Protein AF-A0A1R3GBE2-F1 (afdb_monomer)

Radius of gyration: 12.45 Å; Cα contacts (8 Å, |Δi|>4): 70; chains: 1; bounding box: 26×30×32 Å

Secondary structure (DSSP, 8-state):
---HHHHHHHHHHHHHHHTT-S-HHHHHHHHHHHT---HHHHHHHHHHHHT-HHHHHHTTTHHHHHHHHHHHHHHHTT-TTTT-

Nearest PDB structures (foldseek):
  7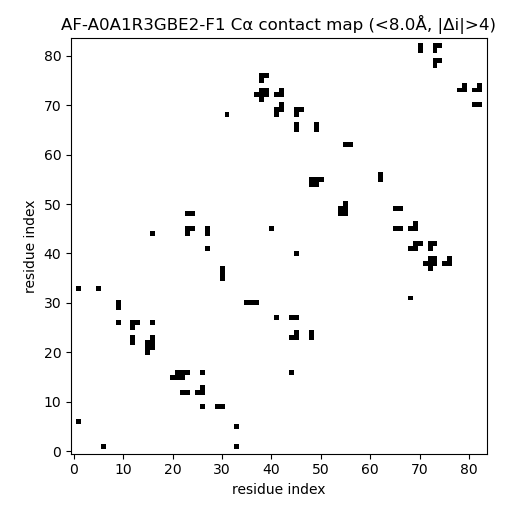udo-assembly1_A  TM=3.481E-01  e=1.755E+00  synthetic construct

InterPro domains:
  IPR039856 ER membrane protein complex subunit 2-like [PTHR12760] (1-84)

Mean predicted aligned error: 3.37 Å

pLDDT: mean 93.14, std 6.7, range [59.09, 97.56]

Sequence (84 aa):
MVSKTDETQLNRLENQVDNGGGGAWEYLCLVQKLKVRRSEKVLKHGLSILNDPKKRSALGHEEWTLYEQVAIAAMDCQCLDVAK

Foldseek 3Di:
DQDPVLVVVLVVLLVCVVVVNDCLVVNLVSCVVRVHDPLVSLLVSLCVQVVDPVSLVVCPVCNVVSLVSNLVSCVVVVVVVSND

Organism: Corchorus capsularis (NCBI:txid210143)

Solvent-accessible surface area (backbone atoms only — not comparable to full-atom values): 4742 Å² total; per-residue (Å²): 132,84,48,75,66,55,52,50,52,49,54,51,39,50,53,33,36,75,72,68,64,50,62,54,65,63,39,51,53,47,37,60,74,65,70,55,93,49,35,71,60,43,28,56,53,42,47,60,34,66,75,30,66,68,59,32,64,70,46,57,81,51,40,59,58,47,51,53,53,27,35,55,16,18,58,75,68,69,39,57,84,77,55,110

Structure (mmCIF, N/CA/C/O backbone):
data_AF-A0A1R3GBE2-F1
#
_entry.id   AF-A0A1R3GBE2-F1
#
loop_
_atom_site.group_PDB
_atom_site.id
_atom_site.type_symbol
_atom_site.label_atom_id
_atom_site.label_alt_id
_atom_site.label_comp_id
_atom_site.label_asym_id
_atom_site.label_entity_id
_atom_site.label_seq_id
_atom_site.pdbx_PDB_ins_code
_atom_site.Cartn_x
_atom_site.Cartn_y
_atom_site.Cartn_z
_atom_site.occupancy
_atom_site.B_iso_or_equiv
_atom_site.auth_seq_id
_atom_site.auth_comp_id
_atom_site.auth_asym_id
_atom_site.auth_atom_id
_atom_site.pdbx_PDB_model_num
ATOM 1 N N . MET A 1 1 ? -3.120 6.780 19.786 1.00 72.00 1 MET A N 1
ATOM 2 C CA . MET A 1 1 ? -4.544 6.856 19.400 1.00 72.00 1 MET A CA 1
ATOM 3 C C . MET A 1 1 ? -4.596 7.639 18.101 1.00 72.00 1 MET A C 1
ATOM 5 O O . MET A 1 1 ? -3.951 8.678 18.049 1.00 72.00 1 MET A O 1
ATOM 9 N N . VAL A 1 2 ? -5.241 7.119 17.056 1.00 80.88 2 VAL A N 1
ATOM 10 C CA . VAL A 1 2 ? -5.401 7.847 15.784 1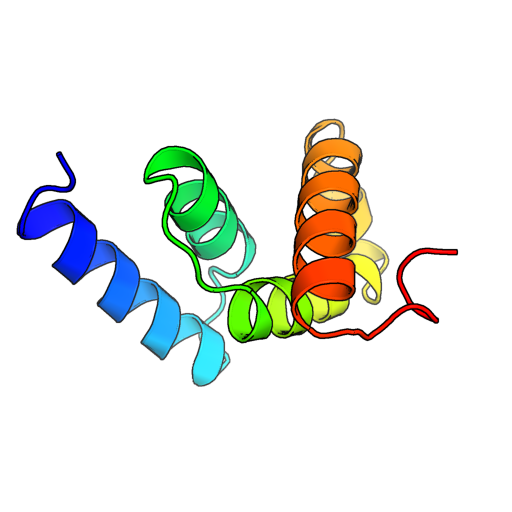.00 80.88 2 VAL A CA 1
ATOM 11 C C . VAL A 1 2 ? -6.356 9.017 16.033 1.00 80.88 2 VAL A C 1
ATOM 13 O O . VAL A 1 2 ? -7.381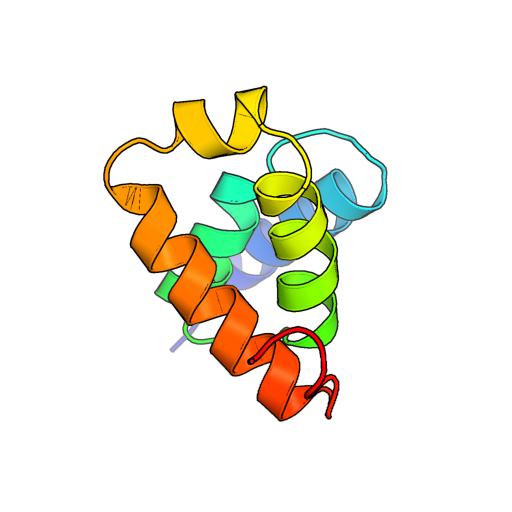 8.830 16.691 1.00 80.88 2 VAL A O 1
ATOM 16 N N . SER A 1 3 ? -6.005 10.231 15.602 1.00 89.81 3 SER A N 1
ATOM 17 C CA . SER A 1 3 ? -6.896 11.384 15.766 1.00 89.81 3 SER A CA 1
ATOM 18 C C . SER A 1 3 ? -7.969 11.413 14.671 1.00 89.81 3 SER A C 1
ATOM 20 O O . SER A 1 3 ? -7.783 10.868 13.584 1.00 89.81 3 SER A O 1
ATOM 22 N N . LYS A 1 4 ? -9.087 12.112 14.912 1.00 89.44 4 LYS A N 1
ATOM 23 C CA . LYS A 1 4 ? -10.126 12.321 13.881 1.00 89.44 4 LYS A CA 1
ATOM 24 C C . LYS A 1 4 ? -9.568 12.990 12.619 1.00 89.44 4 LYS A C 1
ATOM 26 O O . LYS A 1 4 ? -10.021 12.708 11.511 1.00 89.44 4 LYS A O 1
ATOM 31 N N . THR A 1 5 ? -8.587 13.875 12.784 1.00 91.38 5 THR A N 1
ATOM 32 C CA . THR A 1 5 ? -7.907 14.544 11.671 1.00 91.38 5 THR A CA 1
ATOM 33 C C . THR A 1 5 ? -7.078 13.552 10.860 1.00 91.38 5 THR A C 1
ATOM 35 O O . THR A 1 5 ? -7.163 13.566 9.633 1.00 91.38 5 THR A O 1
ATOM 38 N N . ASP A 1 6 ? -6.356 12.649 11.531 1.00 91.81 6 ASP A N 1
ATOM 39 C CA . ASP A 1 6 ? -5.568 11.598 10.876 1.00 91.81 6 ASP A CA 1
ATOM 40 C C . ASP A 1 6 ? -6.461 10.645 10.071 1.00 91.81 6 ASP A C 1
ATOM 42 O O . ASP A 1 6 ? -6.159 10.352 8.916 1.00 91.81 6 ASP A O 1
ATOM 46 N N . GLU A 1 7 ? -7.594 10.205 10.635 1.00 91.56 7 GLU A N 1
ATOM 47 C CA . GLU A 1 7 ? -8.562 9.356 9.921 1.00 91.56 7 GLU A CA 1
ATOM 48 C C . GLU A 1 7 ? -9.158 10.068 8.705 1.00 91.56 7 GLU A C 1
ATOM 50 O O . GLU A 1 7 ? -9.293 9.477 7.635 1.00 91.56 7 GLU A O 1
ATOM 55 N N . THR A 1 8 ? -9.489 11.354 8.843 1.00 94.94 8 THR A N 1
ATOM 56 C CA . THR A 1 8 ? -10.045 12.150 7.741 1.00 94.94 8 THR A CA 1
ATOM 57 C C . THR A 1 8 ? -9.032 12.299 6.607 1.00 94.94 8 THR A C 1
ATOM 59 O O . THR A 1 8 ? -9.379 12.117 5.438 1.00 94.94 8 THR A O 1
ATOM 62 N N . GLN A 1 9 ? -7.772 12.597 6.938 1.00 95.12 9 GLN A N 1
ATOM 63 C CA . GLN A 1 9 ? -6.691 12.686 5.959 1.00 95.12 9 GLN A CA 1
ATOM 64 C C . GLN A 1 9 ? -6.446 11.336 5.280 1.00 95.12 9 GLN A C 1
ATOM 66 O O . GLN A 1 9 ? -6.324 11.284 4.056 1.00 95.12 9 GLN A O 1
ATOM 71 N N . LEU A 1 10 ? -6.417 10.252 6.056 1.00 96.19 10 LEU A N 1
ATOM 72 C CA . LEU A 1 10 ? -6.221 8.905 5.539 1.00 96.19 10 LEU A CA 1
ATOM 73 C C . LEU A 1 10 ? -7.328 8.513 4.560 1.00 96.19 10 LEU A C 1
ATOM 75 O O . LEU A 1 10 ? -7.026 8.101 3.445 1.00 96.19 10 LEU A O 1
ATOM 79 N N . ASN A 1 11 ? -8.595 8.695 4.935 1.00 96.00 11 ASN A N 1
ATOM 80 C CA . ASN A 1 11 ? -9.734 8.365 4.076 1.00 96.00 11 ASN A CA 1
ATOM 81 C C . ASN A 1 11 ? -9.762 9.228 2.805 1.00 96.00 11 ASN A C 1
ATOM 83 O O . ASN A 1 11 ? -10.129 8.751 1.732 1.00 96.00 11 ASN A O 1
ATOM 87 N N . ARG A 1 12 ? -9.355 10.502 2.894 1.00 96.56 12 ARG A N 1
ATOM 88 C CA . ARG A 1 12 ? -9.222 11.375 1.720 1.00 96.56 12 ARG A CA 1
ATOM 89 C C . ARG A 1 12 ? -8.154 10.858 0.754 1.00 96.56 12 ARG A C 1
ATOM 91 O O . ARG A 1 12 ? -8.424 10.794 -0.443 1.00 96.56 12 ARG A O 1
ATOM 98 N N . LEU A 1 13 ? -6.974 10.504 1.265 1.00 96.50 13 LEU A N 1
ATOM 99 C CA . LEU A 1 13 ? -5.894 9.939 0.454 1.00 96.50 13 LEU A CA 1
ATOM 100 C C . LEU A 1 13 ? -6.293 8.586 -0.138 1.00 96.50 13 LEU A C 1
ATOM 102 O O . LEU A 1 13 ? -6.071 8.364 -1.321 1.00 96.50 13 LEU A O 1
ATOM 106 N N . GLU A 1 14 ? -6.950 7.723 0.637 1.00 96.94 14 GLU A N 1
ATOM 107 C CA . GLU A 1 14 ? -7.446 6.427 0.163 1.00 96.94 14 GLU A CA 1
ATOM 108 C C . GLU A 1 14 ? -8.370 6.595 -1.049 1.00 96.94 14 GLU A C 1
ATOM 110 O O . GLU A 1 14 ? -8.119 6.016 -2.105 1.00 96.94 14 GLU A O 1
ATOM 115 N N . ASN A 1 15 ? -9.371 7.475 -0.935 1.00 96.75 15 ASN A N 1
ATOM 116 C CA . ASN A 1 15 ? -10.284 7.789 -2.033 1.00 96.75 15 ASN A CA 1
ATOM 117 C C . ASN A 1 15 ? -9.549 8.372 -3.245 1.00 96.75 15 ASN A C 1
ATOM 119 O O . ASN A 1 15 ? -9.856 8.022 -4.381 1.00 96.75 15 ASN A O 1
ATOM 123 N N . GLN A 1 16 ? -8.585 9.268 -3.034 1.00 95.81 16 GLN A N 1
ATOM 124 C CA . GLN A 1 16 ? -7.812 9.858 -4.126 1.00 95.81 16 GLN A CA 1
ATOM 125 C C . GLN A 1 16 ? -7.028 8.788 -4.897 1.00 95.81 16 GLN A C 1
ATOM 127 O O . GLN A 1 16 ? -7.113 8.738 -6.125 1.00 95.81 16 GLN A O 1
ATOM 132 N N . VAL A 1 17 ? -6.314 7.913 -4.188 1.00 96.31 17 VAL A N 1
ATOM 133 C CA . VAL A 1 17 ? -5.500 6.854 -4.796 1.00 96.31 17 VAL A CA 1
ATOM 134 C C . VAL A 1 17 ? -6.386 5.817 -5.490 1.00 96.31 17 VAL A C 1
ATOM 136 O O . VAL A 1 17 ? -6.083 5.407 -6.610 1.00 96.31 17 VAL A O 1
ATOM 139 N N . ASP A 1 18 ? -7.519 5.440 -4.891 1.00 96.12 18 ASP A N 1
ATOM 140 C CA . ASP A 1 18 ? -8.472 4.503 -5.501 1.00 96.12 18 ASP A CA 1
ATOM 141 C C . ASP A 1 18 ? -9.072 5.016 -6.816 1.00 96.12 18 ASP A C 1
ATOM 143 O O . ASP A 1 18 ? -9.345 4.213 -7.709 1.00 96.12 18 ASP A O 1
ATOM 147 N N . ASN A 1 19 ? -9.223 6.335 -6.954 1.00 95.75 19 ASN A N 1
ATOM 148 C CA . ASN A 1 19 ? -9.701 6.990 -8.173 1.00 95.75 19 ASN A CA 1
ATOM 149 C C . ASN A 1 19 ? -8.564 7.378 -9.144 1.00 95.75 19 ASN A C 1
ATOM 151 O O . ASN A 1 19 ? -8.800 8.101 -10.110 1.00 95.75 19 ASN A O 1
ATOM 155 N N . GLY A 1 20 ? -7.326 6.925 -8.906 1.00 90.38 20 GLY A 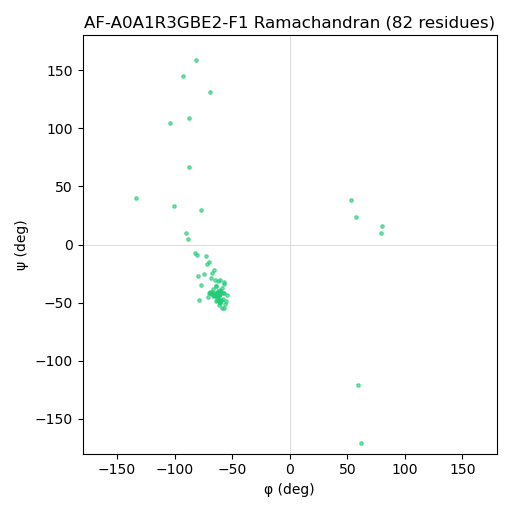N 1
ATOM 156 C CA . GLY A 1 20 ? -6.175 7.173 -9.785 1.00 90.38 20 GLY A CA 1
ATOM 157 C C . GLY A 1 20 ? -5.531 8.557 -9.639 1.00 90.38 20 GLY A C 1
ATOM 158 O O . GLY A 1 20 ? -4.661 8.919 -10.430 1.00 90.38 20 GLY A O 1
ATOM 159 N N . GLY A 1 21 ? -5.912 9.328 -8.620 1.00 83.81 21 GLY A N 1
ATOM 160 C CA . GLY A 1 21 ? -5.478 10.706 -8.378 1.00 83.81 21 GLY A CA 1
ATOM 161 C C . GLY A 1 21 ? -4.072 10.868 -7.790 1.00 83.81 21 GLY A C 1
ATOM 162 O O . GLY A 1 21 ? -3.844 11.826 -7.059 1.00 83.81 21 GLY A O 1
ATOM 163 N N . GLY A 1 22 ? -3.130 9.963 -8.068 1.00 90.81 22 GLY A N 1
ATOM 164 C CA . GLY A 1 22 ? -1.770 10.005 -7.509 1.00 90.81 22 GLY A CA 1
ATOM 165 C C . GLY A 1 22 ? -1.725 9.898 -5.976 1.00 90.81 22 GLY A C 1
ATOM 166 O O . GLY A 1 22 ? -2.730 9.607 -5.336 1.00 90.81 22 GLY A O 1
ATOM 167 N N . GLY A 1 23 ? -0.551 10.119 -5.377 1.00 93.38 23 GLY A N 1
ATOM 168 C CA . GLY A 1 23 ? -0.402 10.132 -3.914 1.00 93.38 23 GLY A CA 1
ATOM 169 C C . GLY A 1 23 ? -0.300 8.751 -3.248 1.00 93.38 23 GLY A C 1
ATOM 170 O O . GLY A 1 23 ? -0.536 8.616 -2.048 1.00 93.38 23 GLY A O 1
ATOM 171 N N . ALA A 1 24 ? -0.034 7.697 -4.030 1.00 95.81 24 ALA A N 1
ATOM 172 C CA . ALA A 1 24 ? -0.063 6.321 -3.539 1.00 95.81 24 ALA A CA 1
ATOM 173 C C . ALA A 1 24 ? 0.986 6.073 -2.447 1.00 95.81 24 ALA A C 1
ATOM 175 O O . ALA A 1 24 ? 0.678 5.430 -1.448 1.00 95.81 24 ALA A O 1
ATOM 176 N N . TRP A 1 25 ? 2.198 6.614 -2.596 1.00 95.75 25 TRP A N 1
ATOM 177 C CA . TRP A 1 25 ? 3.244 6.447 -1.588 1.00 95.75 25 TRP A CA 1
ATOM 178 C C . TRP A 1 25 ? 2.911 7.209 -0.299 1.00 95.75 25 TRP A C 1
ATOM 180 O O . TRP A 1 25 ? 3.005 6.655 0.790 1.00 95.75 25 TRP A O 1
ATOM 190 N N . GLU A 1 26 ? 2.392 8.431 -0.413 1.00 96.19 26 GLU A N 1
ATOM 191 C CA . GLU A 1 26 ? 1.958 9.260 0.713 1.00 96.19 26 GLU A CA 1
ATOM 192 C C . GLU A 1 26 ? 0.842 8.589 1.525 1.00 96.19 26 GLU A C 1
ATOM 194 O O . GLU A 1 26 ? 0.857 8.627 2.759 1.00 96.19 26 GLU A O 1
ATOM 199 N N . TYR A 1 27 ? -0.105 7.935 0.845 1.00 97.50 27 TYR A N 1
ATOM 200 C CA . TYR A 1 27 ? -1.116 7.098 1.488 1.00 97.50 27 TYR A CA 1
ATOM 201 C C . TYR A 1 27 ? -0.481 5.935 2.264 1.00 97.50 27 TYR A C 1
ATOM 203 O O . TYR A 1 27 ? -0.797 5.743 3.439 1.00 97.50 27 TYR A O 1
ATOM 211 N N . LEU A 1 28 ? 0.435 5.184 1.642 1.00 97.38 28 LEU A N 1
ATOM 212 C CA . LEU A 1 28 ? 1.084 4.023 2.263 1.00 97.38 28 LEU A CA 1
ATOM 213 C C . LEU A 1 28 ? 1.937 4.408 3.479 1.00 97.38 28 LEU A C 1
ATOM 215 O O . LEU A 1 28 ? 1.834 3.744 4.515 1.00 97.38 28 LEU A O 1
ATOM 219 N N . CYS A 1 29 ? 2.687 5.513 3.402 1.00 96.38 29 CYS A N 1
ATOM 220 C CA . CYS A 1 29 ? 3.421 6.068 4.540 1.00 96.38 29 CYS A CA 1
ATOM 221 C C . CYS A 1 29 ? 2.480 6.437 5.692 1.00 96.38 29 CYS A C 1
ATOM 223 O O . CYS A 1 29 ? 2.794 6.193 6.858 1.00 96.38 29 CYS A O 1
ATOM 225 N N . LEU A 1 30 ? 1.312 7.021 5.393 1.00 96.50 30 LEU A N 1
ATOM 226 C CA . LEU A 1 30 ? 0.347 7.389 6.427 1.00 96.50 30 LEU A CA 1
ATOM 227 C C . LEU A 1 30 ? -0.290 6.152 7.073 1.00 96.50 30 LEU A C 1
ATOM 229 O O . LEU A 1 30 ? -0.415 6.114 8.296 1.00 96.50 30 LEU A O 1
ATOM 233 N N . VAL A 1 31 ? -0.623 5.120 6.289 1.00 96.75 31 VAL A N 1
ATOM 234 C CA . VAL A 1 31 ? -1.088 3.822 6.812 1.00 96.75 31 VAL A CA 1
ATOM 235 C C . VAL A 1 31 ? -0.073 3.244 7.801 1.00 96.75 31 VAL A C 1
ATOM 237 O O . VAL A 1 31 ? -0.444 2.868 8.917 1.00 96.75 31 VAL A O 1
ATOM 240 N N . GLN A 1 32 ? 1.208 3.225 7.422 1.00 94.69 32 GLN A N 1
ATOM 241 C CA . GLN A 1 32 ? 2.292 2.718 8.263 1.00 94.69 32 GLN A CA 1
ATOM 242 C C . GLN A 1 32 ? 2.461 3.561 9.537 1.00 94.69 32 GLN A C 1
ATOM 244 O O . GLN A 1 32 ? 2.481 3.017 10.643 1.00 94.69 32 GLN A O 1
ATOM 249 N N . LYS A 1 33 ? 2.509 4.895 9.404 1.00 95.06 33 LYS A N 1
ATOM 250 C CA . LYS A 1 33 ? 2.650 5.840 10.525 1.00 95.06 33 LYS A CA 1
ATOM 251 C C . LYS A 1 33 ? 1.523 5.697 11.547 1.00 95.06 33 LYS A C 1
ATOM 253 O O . LYS A 1 33 ? 1.776 5.739 12.750 1.00 95.06 33 LYS A O 1
ATOM 258 N N . LEU A 1 34 ? 0.286 5.532 11.078 1.00 95.06 34 LEU A N 1
ATOM 259 C CA . LEU A 1 34 ? -0.894 5.390 11.935 1.00 95.06 34 LEU A CA 1
ATOM 260 C C . LEU A 1 34 ? -1.094 3.961 12.458 1.00 95.06 34 LEU A C 1
ATOM 262 O O . LEU A 1 34 ? -1.946 3.755 13.322 1.00 95.06 34 LEU A O 1
ATOM 266 N N . LYS A 1 35 ? -0.306 2.987 11.977 1.00 93.56 35 LYS A N 1
ATOM 267 C CA . LYS A 1 35 ? -0.400 1.559 12.329 1.00 93.56 35 LYS A CA 1
ATOM 268 C C . LYS A 1 35 ? -1.812 0.991 12.141 1.00 93.56 35 LYS A C 1
ATOM 270 O O . LYS A 1 35 ? -2.285 0.190 12.946 1.00 93.56 35 LYS A O 1
ATOM 275 N N . VAL A 1 36 ? -2.499 1.428 11.088 1.00 93.56 36 VAL A N 1
ATOM 276 C CA . VAL A 1 36 ? -3.858 0.976 10.759 1.00 93.56 36 VAL A CA 1
ATOM 277 C C . VAL A 1 36 ? -3.818 -0.200 9.792 1.00 93.56 36 VAL A C 1
ATOM 279 O O . VAL A 1 36 ? -2.971 -0.265 8.903 1.00 93.56 36 VAL A O 1
ATOM 282 N N . ARG A 1 37 ? -4.759 -1.136 9.936 1.00 92.62 37 ARG A N 1
ATOM 283 C CA . ARG A 1 37 ? -4.834 -2.311 9.061 1.00 92.62 37 ARG A CA 1
ATOM 284 C C . ARG A 1 37 ? -5.675 -2.000 7.821 1.00 92.62 37 ARG A C 1
ATOM 286 O O . ARG A 1 37 ? -6.892 -1.843 7.904 1.00 92.62 37 ARG A O 1
ATOM 293 N N . ARG A 1 38 ? -5.005 -1.889 6.672 1.00 96.19 38 ARG A N 1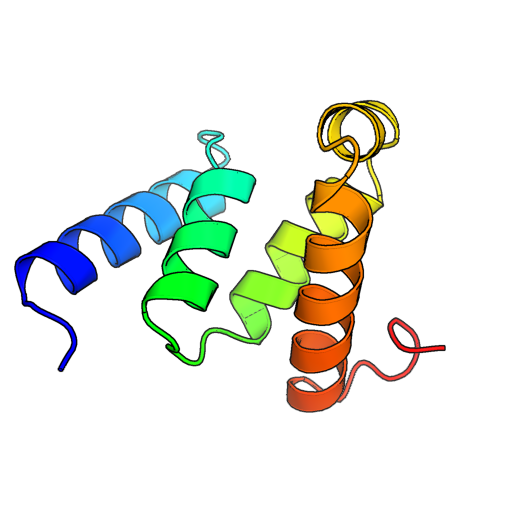
ATOM 294 C CA . ARG A 1 38 ? -5.587 -1.638 5.339 1.00 96.19 38 ARG A CA 1
ATOM 295 C C . ARG A 1 38 ? -4.989 -2.589 4.296 1.00 96.19 38 ARG A C 1
ATOM 297 O O . ARG A 1 38 ? -4.678 -2.175 3.186 1.00 96.19 38 ARG A O 1
ATOM 304 N N . SER A 1 39 ? -4.788 -3.851 4.671 1.00 96.19 39 SER A N 1
ATOM 305 C CA . SER A 1 39 ? -3.935 -4.807 3.952 1.00 96.19 39 SER A CA 1
ATOM 306 C C . SER A 1 39 ? -4.298 -4.952 2.470 1.00 96.19 39 SER A C 1
ATOM 308 O O . SER A 1 39 ? -3.417 -4.826 1.632 1.00 96.19 39 SER A O 1
ATOM 310 N N . GLU A 1 40 ? -5.582 -5.046 2.111 1.00 96.69 40 GLU A N 1
ATOM 311 C CA . GLU A 1 40 ? -5.996 -5.089 0.695 1.00 96.69 40 GLU A CA 1
ATOM 312 C C . GLU A 1 40 ? -5.582 -3.837 -0.096 1.00 96.69 40 GLU A C 1
ATOM 314 O O . GLU A 1 40 ? -5.097 -3.932 -1.224 1.00 96.69 40 GLU A O 1
ATOM 319 N N . LYS A 1 41 ? -5.744 -2.645 0.494 1.00 97.50 41 LYS A N 1
ATOM 320 C CA . LYS A 1 41 ? -5.371 -1.370 -0.139 1.00 97.50 41 LYS A CA 1
ATOM 321 C C . LYS A 1 41 ? -3.861 -1.222 -0.235 1.00 97.50 41 LYS A C 1
ATOM 323 O O . LYS A 1 41 ? -3.353 -0.793 -1.268 1.00 97.50 41 LYS A O 1
ATOM 328 N N . VAL A 1 42 ? -3.154 -1.601 0.827 1.00 97.56 42 VAL A N 1
ATOM 329 C CA . VAL A 1 42 ? -1.691 -1.608 0.875 1.00 97.56 42 VAL A CA 1
ATOM 330 C C . VAL A 1 42 ? -1.129 -2.533 -0.196 1.00 97.56 42 VAL A C 1
ATOM 332 O O . VAL A 1 42 ? -0.264 -2.117 -0.961 1.00 97.56 42 VAL A O 1
ATOM 335 N N . LEU A 1 43 ? -1.667 -3.748 -0.302 1.00 96.94 43 LEU A N 1
ATOM 336 C CA . LEU A 1 43 ? -1.267 -4.722 -1.307 1.00 96.94 43 LEU A CA 1
ATOM 337 C C . LEU A 1 43 ? -1.521 -4.190 -2.720 1.00 96.94 43 LEU A C 1
ATOM 339 O O . LEU A 1 43 ? -0.599 -4.145 -3.530 1.00 96.94 43 LEU A O 1
ATOM 343 N N . LYS A 1 44 ? -2.744 -3.725 -3.007 1.00 97.00 44 LYS A N 1
ATOM 344 C CA . LYS A 1 44 ? -3.130 -3.196 -4.325 1.0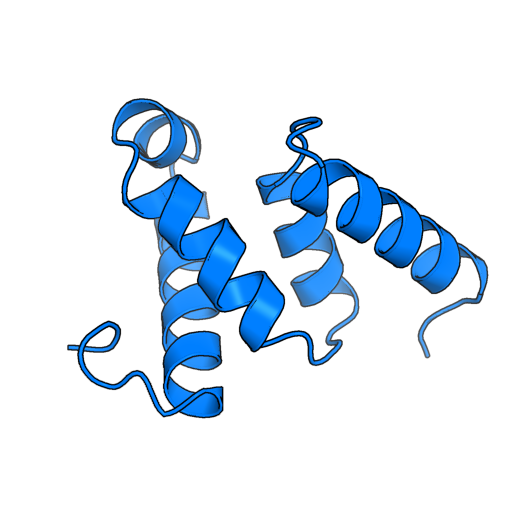0 97.00 44 LYS A CA 1
ATOM 345 C C . LYS A 1 44 ? -2.233 -2.038 -4.769 1.00 97.00 44 LYS A C 1
ATOM 347 O O . LYS A 1 44 ? -1.670 -2.066 -5.864 1.00 97.00 44 LYS A O 1
ATOM 352 N N . HIS A 1 45 ? -2.118 -1.007 -3.934 1.00 97.25 45 HIS A N 1
ATOM 353 C CA . HIS A 1 45 ? -1.419 0.226 -4.301 1.00 97.25 45 HIS A CA 1
ATOM 354 C C . HIS A 1 45 ? 0.096 0.059 -4.237 1.00 97.25 45 HIS A C 1
ATOM 356 O O . HIS A 1 45 ? 0.803 0.583 -5.094 1.00 97.25 45 HIS A O 1
ATOM 362 N N . GLY A 1 46 ? 0.594 -0.731 -3.286 1.00 96.50 46 GLY A N 1
ATOM 363 C CA . GLY A 1 46 ? 2.012 -1.044 -3.182 1.00 96.50 46 GLY A CA 1
ATOM 364 C C . GLY A 1 46 ? 2.513 -1.882 -4.355 1.00 96.50 46 GLY A C 1
ATOM 365 O O . GLY A 1 46 ? 3.516 -1.520 -4.967 1.00 96.50 46 GLY A O 1
ATOM 366 N N . LEU A 1 47 ? 1.770 -2.914 -4.773 1.00 96.00 47 LEU A N 1
ATOM 367 C CA . LEU A 1 47 ? 2.083 -3.659 -5.998 1.00 96.00 47 LEU A CA 1
ATOM 368 C C . LEU A 1 47 ? 2.055 -2.769 -7.238 1.00 96.00 47 LEU A C 1
ATOM 370 O O . LEU A 1 47 ? 2.917 -2.899 -8.101 1.00 96.00 47 LEU A O 1
ATOM 374 N N . SER A 1 48 ? 1.105 -1.834 -7.331 1.00 95.69 48 SER A N 1
ATOM 375 C CA . SER A 1 48 ? 1.075 -0.886 -8.449 1.00 95.69 48 SER A CA 1
ATOM 376 C C . SER A 1 48 ? 2.329 -0.008 -8.525 1.00 95.69 48 SER A C 1
ATOM 378 O O . SER A 1 48 ? 2.685 0.410 -9.627 1.00 95.69 48 SER A O 1
ATOM 380 N N . ILE A 1 49 ? 2.971 0.303 -7.394 1.00 96.06 49 ILE A N 1
ATOM 381 C CA . ILE A 1 49 ? 4.240 1.041 -7.362 1.00 96.06 49 ILE A CA 1
ATOM 382 C C . ILE A 1 49 ? 5.407 0.101 -7.690 1.00 96.06 49 ILE A C 1
ATOM 384 O O . ILE A 1 49 ? 6.217 0.432 -8.550 1.00 96.06 49 ILE A O 1
ATOM 388 N N . LEU A 1 50 ? 5.477 -1.076 -7.059 1.00 95.38 50 LEU A N 1
ATOM 389 C CA . LEU A 1 50 ? 6.572 -2.039 -7.250 1.00 95.38 50 LEU A CA 1
ATOM 390 C C . LEU A 1 50 ? 6.640 -2.608 -8.675 1.00 95.38 50 LEU A C 1
ATOM 392 O O . LEU A 1 50 ? 7.733 -2.906 -9.162 1.00 95.38 50 LEU A O 1
ATOM 396 N N . ASN A 1 51 ? 5.496 -2.731 -9.352 1.00 95.06 51 ASN A N 1
ATOM 397 C CA . ASN A 1 51 ? 5.405 -3.198 -10.737 1.00 95.06 51 ASN A CA 1
ATOM 398 C C . ASN A 1 51 ? 5.718 -2.106 -11.774 1.00 95.06 51 ASN A C 1
ATOM 400 O O . ASN A 1 51 ? 5.847 -2.421 -12.955 1.00 95.06 51 ASN A O 1
ATOM 404 N N . ASP A 1 52 ? 5.852 -0.841 -11.365 1.00 95.56 52 ASP A N 1
ATOM 405 C CA . ASP A 1 52 ? 6.271 0.265 -12.229 1.00 95.56 52 ASP A CA 1
ATOM 406 C C . ASP A 1 52 ? 7.740 0.612 -11.929 1.00 95.56 52 ASP A C 1
ATOM 408 O O . ASP A 1 52 ? 8.021 1.268 -10.921 1.00 95.56 52 ASP A O 1
ATOM 412 N N . PRO A 1 53 ? 8.702 0.224 -12.792 1.00 94.94 53 PRO A N 1
ATOM 413 C CA . PRO A 1 53 ? 10.123 0.441 -12.529 1.00 94.94 53 PRO A CA 1
ATOM 414 C C . PRO A 1 53 ? 10.485 1.908 -12.287 1.00 94.94 53 PRO A C 1
ATOM 416 O O . PRO A 1 53 ? 11.382 2.187 -11.497 1.00 94.94 53 PRO A O 1
ATOM 419 N N . LYS A 1 54 ? 9.786 2.858 -12.928 1.00 95.25 54 LYS A N 1
ATOM 420 C CA . LYS A 1 54 ? 10.062 4.289 -12.744 1.00 95.25 54 LYS A CA 1
ATOM 421 C C . LYS A 1 54 ? 9.621 4.755 -11.364 1.00 95.25 54 LYS A C 1
ATOM 423 O O . LYS A 1 54 ? 10.374 5.463 -10.703 1.00 95.25 54 LYS A O 1
ATOM 428 N N . LYS A 1 55 ? 8.421 4.358 -10.927 1.00 94.56 55 LYS A N 1
ATOM 429 C CA . LYS A 1 55 ? 7.922 4.705 -9.587 1.00 94.56 55 LYS A CA 1
ATOM 430 C C . LYS A 1 55 ? 8.742 4.022 -8.506 1.00 94.56 55 LYS A C 1
ATOM 432 O O . LYS A 1 55 ? 9.109 4.678 -7.541 1.00 94.56 55 LYS A O 1
ATOM 437 N N . ARG A 1 56 ? 9.072 2.744 -8.699 1.00 95.25 56 ARG A N 1
ATOM 438 C CA . ARG A 1 56 ? 9.900 1.969 -7.777 1.00 95.25 56 ARG A CA 1
ATOM 439 C C . ARG A 1 56 ? 11.275 2.605 -7.581 1.00 95.25 56 ARG A C 1
ATOM 441 O O . ARG A 1 56 ? 11.624 2.945 -6.459 1.00 95.25 56 ARG A O 1
ATOM 448 N N . SER A 1 57 ? 12.013 2.868 -8.662 1.00 92.50 57 SER A N 1
ATOM 449 C CA . SER A 1 57 ? 13.342 3.485 -8.563 1.00 92.50 57 SER A CA 1
ATOM 450 C C . SER A 1 57 ? 13.318 4.926 -8.036 1.00 92.50 57 SER A C 1
ATOM 452 O O . SER A 1 57 ? 14.327 5.390 -7.511 1.00 92.50 57 SER A O 1
ATOM 454 N N . ALA A 1 58 ? 12.188 5.638 -8.135 1.00 94.88 58 ALA A N 1
ATOM 455 C CA . ALA A 1 58 ? 12.037 6.977 -7.562 1.00 94.88 58 ALA A CA 1
ATOM 456 C C . ALA A 1 58 ? 11.947 6.985 -6.022 1.00 94.88 58 ALA A C 1
ATOM 458 O O . ALA A 1 58 ? 12.151 8.037 -5.420 1.00 94.88 58 ALA A O 1
ATOM 459 N N . LEU A 1 59 ? 11.670 5.841 -5.382 1.00 94.00 59 LEU A N 1
ATOM 460 C CA . LEU A 1 59 ? 11.604 5.725 -3.918 1.00 94.00 59 LEU A CA 1
ATOM 461 C C . LEU A 1 59 ? 12.988 5.736 -3.251 1.00 94.00 59 LEU A C 1
ATOM 463 O O . LEU A 1 59 ? 13.112 6.097 -2.081 1.00 94.00 59 LEU A O 1
ATOM 467 N N . GLY A 1 60 ? 14.040 5.341 -3.972 1.00 93.62 60 GLY A N 1
ATOM 468 C CA . GLY A 1 60 ? 15.386 5.232 -3.412 1.00 93.62 60 GLY A CA 1
ATOM 469 C C . GLY A 1 60 ? 15.438 4.246 -2.240 1.00 93.62 60 GLY A C 1
ATOM 470 O O . GLY A 1 60 ? 15.101 3.078 -2.388 1.00 93.62 60 GLY A O 1
ATOM 471 N N . HIS A 1 61 ? 15.853 4.712 -1.060 1.00 91.06 61 HIS A N 1
ATOM 472 C CA . HIS A 1 61 ? 15.991 3.860 0.131 1.00 91.06 61 HIS A CA 1
ATOM 473 C C . HIS A 1 61 ? 14.644 3.350 0.668 1.00 91.06 61 HIS A C 1
ATOM 475 O O . HIS A 1 61 ? 14.597 2.289 1.287 1.00 91.06 61 HIS A O 1
ATOM 481 N N . GLU A 1 62 ? 13.554 4.063 0.378 1.00 94.44 62 GLU A N 1
ATOM 482 C CA . GLU A 1 62 ? 12.193 3.702 0.789 1.00 94.44 62 GLU A CA 1
ATOM 483 C C . GLU A 1 62 ? 11.628 2.508 -0.003 1.00 94.44 62 GLU A C 1
ATOM 485 O O . GLU A 1 62 ? 10.590 1.952 0.357 1.00 94.44 62 GLU A O 1
ATOM 490 N N . GLU A 1 63 ? 12.309 2.073 -1.071 1.00 94.81 63 GLU A N 1
ATOM 491 C CA . GL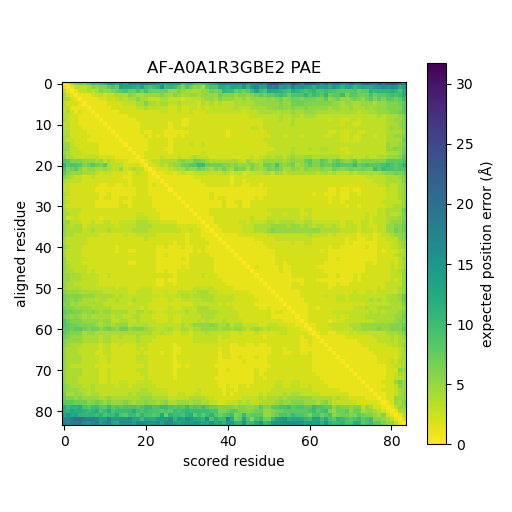U A 1 63 ? 11.917 0.897 -1.854 1.00 94.81 63 GLU A CA 1
ATOM 492 C C . GLU A 1 63 ? 11.826 -0.360 -0.970 1.00 94.81 63 GLU A C 1
ATOM 494 O O . GLU A 1 63 ? 10.859 -1.116 -1.063 1.00 94.81 63 GLU A O 1
ATOM 499 N N . TRP A 1 64 ? 12.782 -0.555 -0.056 1.00 95.12 64 TRP A N 1
ATOM 500 C CA . TRP A 1 64 ? 12.774 -1.691 0.874 1.00 95.12 64 TRP A CA 1
ATOM 501 C C . TRP A 1 64 ? 11.626 -1.625 1.878 1.00 95.12 64 TRP A C 1
ATOM 503 O O . TRP A 1 64 ? 10.998 -2.645 2.159 1.00 95.12 64 TRP A O 1
ATOM 513 N N . THR A 1 65 ? 11.308 -0.427 2.369 1.00 95.56 65 THR A N 1
ATOM 514 C CA . THR A 1 65 ? 10.160 -0.202 3.253 1.00 95.56 65 THR A CA 1
ATOM 515 C C . THR A 1 65 ? 8.854 -0.553 2.548 1.00 95.56 65 THR A C 1
ATOM 517 O O . THR A 1 65 ? 7.986 -1.197 3.140 1.00 95.56 65 THR A O 1
ATOM 520 N N . LEU A 1 66 ? 8.728 -0.204 1.265 1.00 96.50 66 LEU A N 1
ATOM 521 C CA . LEU A 1 66 ? 7.575 -0.596 0.466 1.00 96.50 66 LEU A CA 1
ATOM 522 C C . LEU A 1 66 ? 7.496 -2.118 0.271 1.00 96.50 66 LEU A C 1
ATOM 524 O O . LEU A 1 66 ? 6.412 -2.679 0.424 1.00 96.50 66 LEU A O 1
ATOM 528 N N . TYR A 1 67 ? 8.608 -2.796 -0.039 1.00 95.94 67 TYR A N 1
ATOM 529 C CA . TYR A 1 67 ? 8.625 -4.261 -0.155 1.00 95.94 67 TYR A CA 1
ATOM 530 C C . TYR A 1 67 ? 8.172 -4.947 1.135 1.00 95.94 67 TYR A C 1
ATOM 532 O O . TYR A 1 67 ? 7.316 -5.828 1.082 1.00 95.94 67 TYR A O 1
ATOM 540 N N . GLU A 1 68 ? 8.698 -4.528 2.288 1.00 95.06 68 GLU A N 1
ATOM 541 C CA . GLU A 1 68 ? 8.307 -5.072 3.593 1.00 95.06 68 GLU A CA 1
ATOM 542 C C . GLU A 1 68 ? 6.809 -4.867 3.850 1.00 95.06 68 GLU A C 1
ATOM 544 O O . GL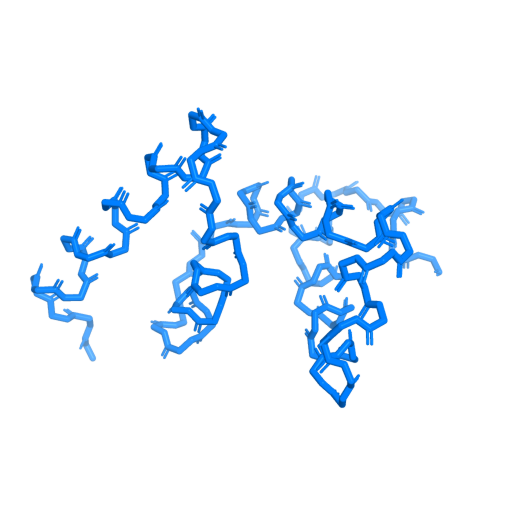U A 1 68 ? 6.083 -5.807 4.186 1.00 95.06 68 GLU A O 1
ATOM 549 N N . GLN A 1 69 ? 6.323 -3.644 3.631 1.00 95.62 69 GLN A N 1
ATOM 550 C CA . GLN A 1 69 ? 4.921 -3.302 3.828 1.00 95.62 69 GLN A CA 1
ATOM 551 C C . GLN A 1 69 ? 3.996 -4.125 2.912 1.00 95.62 69 GLN A C 1
ATOM 553 O O . GLN A 1 69 ? 2.949 -4.601 3.363 1.00 95.62 69 GLN A O 1
ATOM 558 N N . VAL A 1 70 ? 4.378 -4.325 1.646 1.00 96.31 70 VAL A N 1
ATOM 559 C CA . VAL A 1 70 ? 3.629 -5.151 0.686 1.00 96.31 70 VAL A CA 1
ATOM 560 C C . VAL A 1 70 ? 3.673 -6.626 1.063 1.00 96.31 70 VAL A C 1
ATOM 562 O O . VAL A 1 70 ? 2.633 -7.273 1.003 1.00 96.31 70 VAL A O 1
ATOM 565 N N . ALA A 1 71 ? 4.814 -7.159 1.499 1.00 95.38 71 ALA A N 1
ATOM 566 C CA . ALA A 1 71 ? 4.930 -8.554 1.922 1.00 95.38 71 ALA A CA 1
ATOM 567 C C . ALA A 1 71 ? 4.027 -8.860 3.129 1.00 95.38 71 ALA A C 1
ATOM 569 O O . ALA A 1 71 ? 3.307 -9.859 3.130 1.00 95.38 71 ALA A O 1
ATOM 570 N N . ILE A 1 72 ? 3.989 -7.968 4.126 1.00 94.62 72 ILE A N 1
ATOM 571 C CA . ILE A 1 72 ? 3.085 -8.091 5.282 1.00 94.62 72 ILE A CA 1
ATOM 572 C C . ILE A 1 72 ? 1.621 -8.062 4.830 1.00 94.62 72 ILE A C 1
ATOM 574 O O . ILE A 1 72 ? 0.828 -8.918 5.224 1.00 94.62 72 ILE A O 1
ATOM 578 N N . ALA A 1 73 ? 1.261 -7.107 3.971 1.00 96.56 73 ALA A N 1
ATOM 579 C CA . ALA A 1 73 ? -0.092 -7.007 3.437 1.00 96.56 73 ALA A CA 1
ATOM 580 C C . ALA A 1 73 ? -0.483 -8.220 2.573 1.00 96.56 73 ALA A C 1
ATOM 582 O O . ALA A 1 73 ? -1.626 -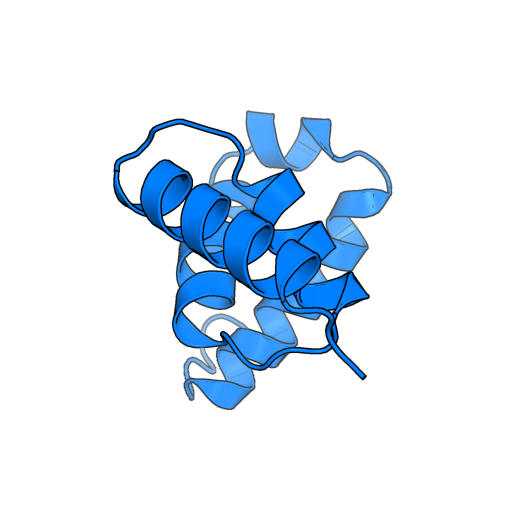8.668 2.630 1.00 96.56 73 ALA A O 1
ATOM 583 N N . ALA A 1 74 ? 0.458 -8.784 1.817 1.00 95.94 74 ALA A N 1
ATOM 584 C CA . ALA A 1 74 ? 0.262 -9.989 1.021 1.00 95.94 74 ALA A CA 1
ATOM 585 C C . ALA A 1 74 ? -0.021 -11.209 1.907 1.00 95.94 74 ALA A C 1
ATOM 587 O O . ALA A 1 74 ? -0.957 -11.956 1.626 1.00 95.94 74 ALA A O 1
ATOM 588 N N . MET A 1 75 ? 0.722 -11.377 3.008 1.00 95.31 75 MET A N 1
ATOM 589 C CA . MET A 1 75 ? 0.458 -12.434 3.993 1.00 95.31 75 MET A CA 1
ATOM 590 C C . MET A 1 75 ? -0.932 -12.291 4.625 1.00 95.31 75 MET A C 1
ATOM 592 O O . MET A 1 75 ? -1.671 -13.271 4.705 1.00 95.31 75 MET A O 1
ATOM 596 N N . ASP A 1 76 ? -1.316 -11.071 5.009 1.00 95.12 76 ASP A N 1
ATOM 597 C CA . ASP A 1 76 ? -2.648 -10.760 5.543 1.00 95.12 76 ASP A CA 1
ATOM 598 C C . ASP A 1 76 ? -3.780 -11.110 4.567 1.00 95.12 76 ASP A C 1
ATOM 600 O O . ASP A 1 76 ? -4.842 -11.572 4.985 1.00 95.12 76 ASP A O 1
ATOM 604 N N . CYS A 1 77 ? -3.551 -10.890 3.272 1.00 95.12 77 CYS A N 1
ATOM 605 C CA . CYS A 1 77 ? -4.498 -11.182 2.198 1.00 95.12 77 CYS A CA 1
ATOM 606 C C . CYS A 1 77 ? -4.378 -12.612 1.640 1.00 95.12 77 CYS A C 1
ATOM 608 O O . CYS A 1 77 ? -5.065 -12.936 0.676 1.00 95.12 77 CYS A O 1
ATOM 610 N N . GLN A 1 78 ? -3.522 -13.467 2.215 1.00 92.75 78 GLN A N 1
ATOM 611 C CA . GLN A 1 78 ? -3.224 -14.823 1.724 1.00 92.75 78 GLN A CA 1
ATOM 612 C C . GLN A 1 78 ? -2.692 -14.880 0.272 1.00 92.75 78 GLN A C 1
ATOM 614 O O . GLN A 1 78 ? -2.751 -15.923 -0.381 1.00 92.75 78 GLN A O 1
ATOM 619 N N . CYS A 1 79 ? -2.106 -13.789 -0.227 1.00 91.56 79 CYS A N 1
ATOM 620 C CA . CYS A 1 79 ? -1.460 -13.697 -1.541 1.00 91.56 79 CYS A CA 1
ATOM 621 C C . CYS A 1 79 ? 0.015 -14.118 -1.449 1.00 91.56 79 CYS A C 1
ATOM 623 O O . CYS A 1 79 ? 0.933 -13.308 -1.572 1.00 91.56 79 CYS A O 1
ATOM 625 N N . LEU A 1 80 ? 0.254 -15.399 -1.163 1.00 83.69 80 LEU A N 1
ATOM 626 C CA . LEU A 1 80 ? 1.596 -15.933 -0.887 1.00 83.69 80 LEU A CA 1
ATOM 627 C C . LEU A 1 80 ? 2.514 -15.983 -2.114 1.00 83.69 80 LEU A C 1
ATOM 629 O O . LEU A 1 80 ? 3.715 -16.166 -1.972 1.00 83.69 80 LEU A O 1
ATOM 633 N N . ASP A 1 81 ? 1.967 -15.847 -3.317 1.00 82.44 81 ASP A N 1
ATOM 634 C CA . ASP A 1 81 ? 2.714 -15.732 -4.569 1.00 82.44 81 ASP A CA 1
ATOM 635 C C . ASP A 1 81 ? 3.487 -14.414 -4.687 1.00 82.44 81 ASP A C 1
ATOM 637 O O . ASP A 1 81 ? 4.544 -14.391 -5.313 1.00 82.44 81 ASP A O 1
ATOM 641 N N . VAL A 1 82 ? 2.992 -13.356 -4.043 1.00 76.88 82 VAL A N 1
ATOM 642 C CA . VAL A 1 82 ? 3.640 -12.039 -3.963 1.00 76.88 82 VAL A CA 1
ATOM 643 C C . VAL A 1 82 ? 4.756 -12.009 -2.911 1.00 76.88 82 VAL A C 1
ATOM 645 O O . VAL A 1 82 ? 5.696 -11.232 -3.037 1.00 76.88 82 VAL A O 1
ATOM 648 N N . ALA A 1 83 ? 4.669 -12.856 -1.883 1.00 62.91 83 ALA A N 1
ATOM 649 C CA . ALA A 1 83 ? 5.594 -12.900 -0.747 1.00 62.91 83 ALA A CA 1
ATOM 650 C C . ALA A 1 83 ? 6.651 -14.024 -0.859 1.00 62.91 83 ALA A C 1
ATOM 652 O O . ALA A 1 83 ? 7.012 -14.623 0.155 1.00 62.91 83 ALA A O 1
ATOM 653 N N . LYS A 1 84 ? 7.095 -14.353 -2.080 1.00 59.09 84 LYS A N 1
ATOM 654 C CA . LYS A 1 84 ? 8.118 -15.383 -2.344 1.00 59.09 84 LYS A CA 1
ATOM 655 C C . LYS A 1 84 ? 9.529 -14.823 -2.422 1.00 59.09 84 LYS A C 1
ATOM 657 O O . LYS A 1 84 ? 9.685 -13.690 -2.923 1.00 59.09 84 LYS A O 1
#